Protein AF-A0ABD0PBM8-F1 (afdb_monomer_lite)

Sequence (53 aa):
MFPTIRVSFSGVDPDAKYIVLMDIVPVDNKRYRYAYHRSSWLVAGKADPPLPA

Secondary structure (DSSP, 8-state):
--SPP-----S--TTS----------S-SEEEEEEGGGTEEEEEEEPPPPPP-

Organism: Cirrhinus mrigala (NCBI:txid683832)

Radius of gyration: 18.64 Å; chains: 1; bounding box: 42×28×40 Å

pLDDT: mean 95.36, std 5.14, range [70.62, 98.5]

Structure (mmCIF, N/CA/C/O backbone):
data_AF-A0ABD0PBM8-F1
#
_entry.id   AF-A0ABD0PBM8-F1
#
loop_
_atom_site.group_PDB
_atom_site.id
_atom_site.type_symbol
_atom_site.label_atom_id
_atom_site.label_alt_id
_atom_site.label_comp_id
_atom_site.label_asym_id
_atom_site.label_entity_id
_atom_site.label_seq_id
_atom_site.pdbx_PDB_ins_code
_atom_site.Cartn_x
_atom_site.Cartn_y
_atom_site.Cartn_z
_atom_site.occupancy
_atom_site.B_iso_or_equiv
_atom_site.auth_seq_id
_atom_site.auth_comp_id
_atom_site.auth_asym_id
_atom_site.auth_atom_id
_atom_site.pdbx_PDB_model_num
ATOM 1 N N . MET A 1 1 ? 4.558 3.482 6.620 1.00 91.25 1 MET A N 1
ATOM 2 C CA . MET A 1 1 ? 4.629 3.992 5.231 1.00 91.25 1 MET A CA 1
ATOM 3 C C . MET A 1 1 ? 4.869 5.491 5.270 1.00 91.25 1 MET A C 1
ATOM 5 O O . MET A 1 1 ? 4.440 6.122 6.232 1.00 91.25 1 MET A O 1
ATOM 9 N N . PHE A 1 2 ? 5.569 6.035 4.274 1.00 93.75 2 PHE A N 1
ATOM 10 C CA . PHE A 1 2 ? 5.688 7.476 4.063 1.00 93.75 2 PHE A CA 1
ATOM 11 C C . PHE A 1 2 ? 5.080 7.814 2.690 1.00 93.75 2 PHE A C 1
ATOM 13 O O . PHE A 1 2 ? 5.498 7.205 1.706 1.00 93.75 2 PHE A O 1
ATOM 20 N N . PRO A 1 3 ? 4.110 8.738 2.604 1.00 95.31 3 PRO A N 1
ATOM 21 C CA . PRO A 1 3 ? 3.484 9.441 3.724 1.00 95.31 3 PRO A CA 1
ATOM 22 C C . PRO A 1 3 ? 2.655 8.505 4.624 1.00 95.31 3 PRO A C 1
ATOM 24 O O . PRO A 1 3 ? 2.335 7.371 4.264 1.00 95.31 3 PRO A O 1
ATOM 27 N N . THR A 1 4 ? 2.331 8.976 5.830 1.00 97.31 4 THR A N 1
ATOM 28 C CA . THR A 1 4 ? 1.419 8.272 6.741 1.00 97.31 4 THR A CA 1
ATOM 29 C C . THR A 1 4 ? 0.018 8.219 6.135 1.00 97.31 4 THR A C 1
ATOM 31 O O . THR A 1 4 ? -0.518 9.258 5.752 1.00 97.31 4 THR A O 1
ATOM 34 N N . ILE A 1 5 ? -0.610 7.041 6.118 1.00 96.38 5 ILE A N 1
ATOM 35 C CA . ILE A 1 5 ? -2.043 6.927 5.824 1.00 96.38 5 ILE A CA 1
ATOM 36 C C . ILE A 1 5 ? -2.818 7.448 7.035 1.00 96.38 5 ILE A C 1
ATOM 38 O O . ILE A 1 5 ? -2.653 6.947 8.147 1.00 96.38 5 ILE A O 1
ATOM 42 N N . ARG A 1 6 ? -3.645 8.472 6.821 1.00 96.75 6 ARG A N 1
ATOM 43 C CA . ARG A 1 6 ? -4.543 9.046 7.829 1.00 96.75 6 ARG A CA 1
ATOM 44 C C . ARG A 1 6 ? -5.968 8.934 7.311 1.00 96.75 6 ARG A C 1
ATOM 46 O O . ARG A 1 6 ? -6.232 9.334 6.182 1.00 96.75 6 ARG A O 1
ATOM 53 N N . VAL A 1 7 ? -6.859 8.390 8.130 1.00 97.00 7 VAL A N 1
ATOM 54 C CA . VAL A 1 7 ? -8.256 8.139 7.763 1.00 97.00 7 VAL A CA 1
ATOM 55 C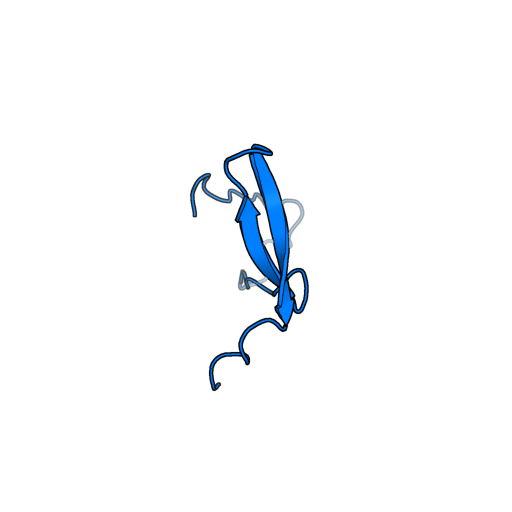 C . VAL A 1 7 ? -9.154 8.674 8.873 1.00 97.00 7 VAL A C 1
ATOM 57 O O . VAL A 1 7 ? -8.776 8.650 10.045 1.00 97.00 7 VAL A O 1
ATOM 60 N N . SER A 1 8 ? -10.332 9.166 8.508 1.00 97.00 8 SER A N 1
ATOM 61 C CA . SER A 1 8 ? -11.364 9.600 9.448 1.00 97.00 8 SER A CA 1
ATOM 62 C C . SER A 1 8 ? -12.675 8.921 9.085 1.00 97.00 8 SER A C 1
ATOM 64 O O . SER A 1 8 ? -12.993 8.780 7.906 1.00 97.00 8 SER A O 1
ATOM 66 N N . PHE A 1 9 ? -13.422 8.505 10.103 1.00 96.56 9 PHE A N 1
ATOM 67 C CA . PHE A 1 9 ? -14.712 7.844 9.957 1.00 96.56 9 PHE A CA 1
ATOM 68 C C . PHE A 1 9 ? -15.788 8.747 10.558 1.00 96.56 9 PHE A C 1
ATOM 70 O O . PHE A 1 9 ? -15.604 9.290 11.647 1.00 96.56 9 PHE A O 1
ATOM 77 N N . SER A 1 1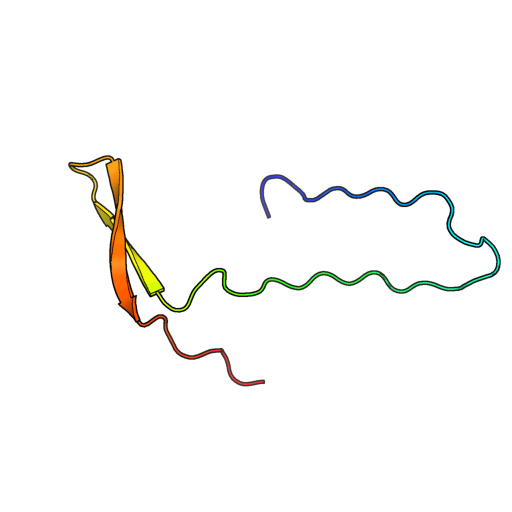0 ? -16.894 8.927 9.845 1.00 97.50 10 SER A N 1
ATOM 78 C CA . SER A 1 10 ? -18.041 9.727 10.276 1.00 97.50 10 SER A CA 1
ATOM 79 C C . SER A 1 10 ? -19.337 8.960 10.021 1.00 97.50 10 SER A C 1
ATOM 81 O O . SER A 1 10 ? -19.377 8.062 9.184 1.00 97.50 10 SER A O 1
ATOM 83 N N . GLY A 1 11 ? -20.391 9.286 10.776 1.00 97.44 11 GLY A N 1
ATOM 84 C CA . GLY A 1 11 ? -21.702 8.639 10.634 1.00 97.44 11 GLY A CA 1
ATOM 85 C C . GLY A 1 11 ? -21.762 7.181 11.107 1.00 97.44 11 GLY A C 1
ATOM 86 O O . GLY A 1 11 ? -22.676 6.465 10.716 1.00 97.44 11 GLY A O 1
ATOM 87 N N . VAL A 1 12 ? -20.801 6.732 11.920 1.00 97.31 12 VAL A N 1
ATOM 88 C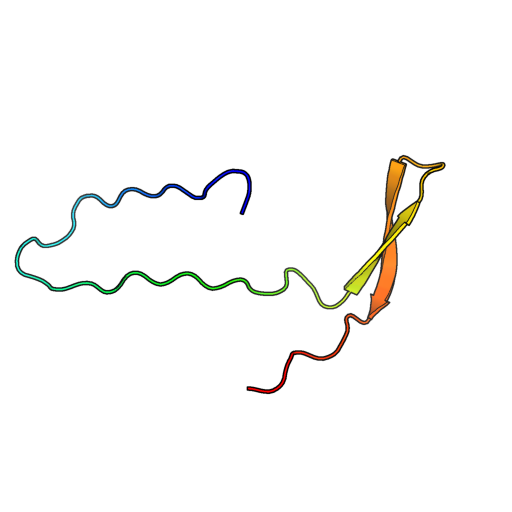 CA . VAL A 1 12 ? -20.840 5.401 12.543 1.00 97.31 12 VAL A CA 1
ATOM 89 C C . VAL A 1 12 ? -21.800 5.386 13.731 1.00 97.31 12 VAL A C 1
ATOM 91 O O . VAL A 1 12 ? -21.953 6.395 14.419 1.00 97.31 12 VAL A O 1
ATOM 94 N N . ASP A 1 13 ? -22.426 4.237 13.976 1.00 97.75 13 ASP A N 1
ATOM 95 C CA . ASP A 1 13 ? -23.267 4.017 15.154 1.00 97.75 13 ASP A CA 1
ATOM 96 C C . ASP A 1 13 ? -22.409 4.081 16.436 1.00 97.75 13 ASP A C 1
ATOM 98 O O . ASP A 1 13 ? -21.458 3.296 16.539 1.00 97.75 13 ASP A O 1
ATOM 102 N N . PRO A 1 14 ? -22.702 4.996 17.385 1.00 96.06 14 PRO A N 1
ATOM 103 C CA . PRO A 1 14 ? -21.935 5.151 18.620 1.00 96.06 14 PRO A CA 1
ATOM 104 C C . PRO A 1 14 ? -22.065 3.968 19.591 1.00 96.06 14 PRO A C 1
ATOM 106 O O . PRO A 1 14 ? -21.180 3.801 20.432 1.00 96.06 14 PRO A O 1
ATOM 109 N N . ASP A 1 15 ? -23.112 3.145 19.478 1.00 97.94 15 ASP A N 1
ATOM 110 C CA . ASP A 1 15 ? -23.363 2.030 20.402 1.00 97.94 15 ASP A CA 1
ATOM 111 C C . ASP A 1 15 ? -22.711 0.711 19.940 1.00 97.94 15 ASP A C 1
ATOM 113 O O . ASP A 1 15 ? -22.708 -0.296 20.659 1.00 97.94 15 ASP A O 1
ATOM 117 N N . ALA A 1 16 ? -22.098 0.709 18.752 1.00 98.31 16 ALA A N 1
ATOM 118 C CA . ALA A 1 16 ? -21.432 -0.449 18.172 1.00 98.31 16 ALA A CA 1
ATOM 119 C C . ALA A 1 16 ? -19.912 -0.462 18.426 1.00 98.31 16 ALA A C 1
ATOM 121 O O . ALA A 1 16 ? -19.251 0.562 18.599 1.00 98.31 16 ALA A O 1
ATOM 122 N N . LYS A 1 17 ? -19.324 -1.665 18.403 1.00 97.38 17 LYS A N 1
ATOM 123 C CA . LYS A 1 17 ? -17.868 -1.868 18.474 1.00 97.38 17 LYS A CA 1
ATOM 124 C C . LYS A 1 17 ? -17.314 -2.157 17.085 1.00 97.38 17 LYS A C 1
ATOM 126 O O . LYS A 1 17 ? -17.831 -3.026 16.388 1.00 97.38 17 LYS A O 1
ATOM 131 N N . TYR A 1 18 ? -16.218 -1.492 16.729 1.00 97.44 18 TYR A N 1
ATOM 132 C CA . TYR A 1 18 ? -15.577 -1.626 15.422 1.00 97.44 18 TYR A CA 1
ATOM 133 C C . TYR A 1 18 ? -14.138 -2.107 15.553 1.00 97.44 18 TYR A C 1
ATOM 135 O O . TYR A 1 18 ? -13.419 -1.733 16.479 1.00 97.44 18 TYR A O 1
ATOM 143 N N . ILE A 1 19 ? -13.708 -2.897 14.575 1.00 97.75 19 ILE A N 1
ATOM 144 C CA . ILE A 1 19 ? -12.306 -3.230 14.346 1.00 97.75 19 ILE A CA 1
ATOM 145 C C . ILE A 1 19 ? -11.924 -2.599 13.008 1.00 97.75 19 ILE A C 1
ATOM 147 O O . ILE A 1 19 ? -12.620 -2.792 12.013 1.00 97.75 19 ILE A O 1
ATOM 151 N N . VAL A 1 20 ? -10.824 -1.849 12.984 1.00 96.00 20 VAL A N 1
ATOM 152 C CA . VAL A 1 20 ? -10.279 -1.253 11.760 1.00 96.00 20 VAL A CA 1
ATOM 153 C C . VAL A 1 20 ? -8.989 -1.980 11.410 1.00 96.00 20 VAL A C 1
ATOM 155 O O . VAL A 1 20 ? -8.067 -2.048 12.220 1.00 96.00 20 VAL A O 1
ATOM 158 N N . LEU A 1 21 ? -8.940 -2.532 10.204 1.00 96.50 21 LEU A N 1
ATOM 159 C CA . LEU A 1 21 ? -7.819 -3.308 9.682 1.00 96.50 21 LEU A CA 1
ATOM 160 C C . LEU A 1 21 ? -7.389 -2.709 8.343 1.00 96.50 21 LEU A C 1
ATOM 162 O O . LEU A 1 21 ? -8.199 -2.125 7.624 1.00 96.50 21 LEU A O 1
ATOM 166 N N . MET A 1 22 ? -6.113 -2.869 8.008 1.00 95.81 22 MET A N 1
ATOM 167 C CA . MET A 1 22 ? -5.557 -2.471 6.720 1.00 95.81 22 MET A CA 1
ATOM 168 C C . MET A 1 22 ? -4.618 -3.570 6.239 1.00 95.81 22 MET A C 1
ATOM 170 O O . MET A 1 22 ? -3.716 -3.968 6.973 1.00 95.81 22 MET A O 1
ATOM 174 N N . ASP A 1 23 ? -4.825 -4.012 5.005 1.00 94.00 23 ASP A N 1
ATOM 175 C CA . ASP A 1 23 ? -3.962 -4.962 4.307 1.00 94.00 23 ASP A CA 1
ATOM 176 C C . ASP A 1 23 ? -3.298 -4.281 3.097 1.00 94.00 23 ASP A C 1
ATOM 178 O O . ASP A 1 23 ? -3.779 -3.255 2.603 1.00 94.00 23 ASP A O 1
ATOM 182 N N . ILE A 1 24 ? -2.180 -4.833 2.630 1.00 93.31 24 ILE A N 1
ATOM 183 C CA . ILE A 1 24 ? -1.442 -4.378 1.451 1.00 93.31 24 ILE A CA 1
ATOM 184 C C . ILE A 1 24 ? -1.419 -5.525 0.441 1.00 93.31 24 ILE A C 1
ATOM 186 O O . ILE A 1 24 ? -0.627 -6.458 0.557 1.00 93.31 24 ILE A O 1
ATOM 190 N N . VAL A 1 25 ? -2.263 -5.426 -0.586 1.00 93.69 25 VAL A N 1
ATOM 191 C CA . VAL A 1 25 ? -2.359 -6.435 -1.649 1.00 93.69 25 VAL A CA 1
ATOM 192 C C . VAL A 1 25 ? -1.515 -6.054 -2.874 1.00 93.69 25 VAL A C 1
ATOM 194 O O . VAL A 1 25 ? -1.360 -4.862 -3.165 1.00 93.69 25 VAL A O 1
ATOM 197 N N . PRO A 1 26 ? -0.970 -7.029 -3.626 1.00 94.56 26 PRO A N 1
ATOM 198 C CA . PRO A 1 26 ? -0.246 -6.745 -4.861 1.00 94.56 26 PRO A CA 1
ATOM 199 C C . PRO A 1 26 ? -1.135 -6.036 -5.888 1.00 94.56 26 PRO A C 1
ATOM 201 O O . PRO A 1 26 ? -2.260 -6.459 -6.142 1.00 94.56 26 PRO A O 1
ATOM 204 N N . VAL A 1 27 ? -0.605 -4.993 -6.533 1.00 96.25 27 VAL A N 1
ATOM 205 C CA . VAL A 1 27 ? -1.290 -4.319 -7.652 1.00 96.25 27 VAL A CA 1
ATOM 206 C C . VAL A 1 27 ? -1.314 -5.216 -8.893 1.00 96.25 27 VAL A C 1
ATOM 208 O O . VAL A 1 27 ? -2.292 -5.225 -9.637 1.00 96.25 27 VAL A O 1
ATOM 211 N N . ASP A 1 28 ? -0.241 -5.980 -9.124 1.00 96.56 28 ASP A N 1
ATOM 212 C CA . ASP A 1 28 ? -0.164 -6.979 -10.183 1.00 96.56 28 ASP A CA 1
ATOM 213 C C . ASP A 1 28 ? 0.830 -8.113 -9.866 1.00 96.56 28 ASP A C 1
ATOM 215 O O . ASP A 1 28 ? 1.472 -8.140 -8.818 1.00 96.56 28 ASP A O 1
ATOM 219 N N . ASN A 1 29 ? 0.940 -9.073 -10.791 1.00 96.56 29 ASN A N 1
ATOM 220 C CA . ASN A 1 29 ? 1.857 -10.213 -10.711 1.00 96.56 29 ASN A CA 1
ATOM 221 C C . ASN A 1 29 ? 3.142 -9.982 -11.534 1.00 96.56 29 ASN A C 1
ATOM 223 O O . ASN A 1 29 ? 3.584 -10.872 -12.274 1.00 96.56 29 ASN A O 1
ATOM 227 N N . LYS A 1 30 ? 3.717 -8.773 -11.482 1.00 97.44 30 LYS A N 1
ATOM 228 C CA . LYS A 1 30 ? 4.937 -8.427 -12.227 1.00 97.44 30 LYS A CA 1
ATOM 229 C C . LYS A 1 30 ? 6.058 -7.988 -11.296 1.00 97.44 30 LYS A C 1
ATOM 231 O O . LYS A 1 30 ? 5.852 -7.275 -10.321 1.00 97.44 30 LYS A O 1
ATOM 236 N N . ARG A 1 31 ? 7.286 -8.358 -11.655 1.00 97.94 31 ARG A N 1
ATOM 237 C CA . ARG A 1 31 ? 8.496 -7.779 -11.068 1.00 97.94 31 ARG A CA 1
ATOM 238 C C . ARG A 1 31 ? 8.958 -6.611 -11.928 1.00 97.94 31 ARG A C 1
ATOM 240 O O . ARG A 1 31 ? 9.114 -6.763 -13.141 1.00 97.94 31 ARG A O 1
ATOM 247 N N . TYR A 1 32 ? 9.221 -5.470 -11.301 1.00 98.00 32 TYR A N 1
ATOM 248 C CA . TYR A 1 32 ? 9.649 -4.248 -11.981 1.00 98.00 32 TYR A CA 1
ATOM 249 C C . TYR A 1 32 ? 11.147 -3.984 -11.793 1.00 98.00 32 TYR A C 1
ATOM 251 O O . TYR A 1 32 ? 11.709 -4.245 -10.731 1.00 98.00 32 TYR A O 1
ATOM 259 N N . ARG A 1 33 ? 11.798 -3.437 -12.825 1.00 98.12 33 ARG A N 1
ATOM 260 C CA . ARG A 1 33 ? 13.180 -2.930 -12.773 1.00 98.12 33 ARG A CA 1
ATOM 261 C C . ARG A 1 33 ? 13.200 -1.462 -13.185 1.00 98.12 33 ARG A C 1
ATOM 263 O O . ARG A 1 33 ? 12.628 -1.103 -14.213 1.00 98.12 33 ARG A O 1
ATOM 270 N N . TYR A 1 34 ? 13.893 -0.627 -12.415 1.00 98.38 34 TYR A N 1
ATOM 271 C CA . TYR A 1 34 ? 14.091 0.777 -12.765 1.00 98.38 34 TYR A CA 1
ATOM 272 C C . TYR A 1 34 ? 15.184 0.930 -13.835 1.00 98.38 34 TYR A C 1
ATOM 274 O O . TYR A 1 34 ? 16.295 0.412 -13.684 1.00 98.38 34 TYR A O 1
ATOM 282 N N . ALA A 1 35 ? 14.874 1.630 -14.927 1.00 98.50 35 ALA A N 1
ATOM 283 C CA . ALA A 1 35 ? 15.796 1.926 -16.019 1.00 98.50 35 ALA A CA 1
ATOM 284 C C . ALA A 1 35 ? 16.277 3.383 -15.932 1.00 98.50 35 ALA A C 1
ATOM 286 O O . ALA A 1 35 ? 15.600 4.295 -16.403 1.00 98.50 35 ALA A O 1
ATOM 287 N N . TYR A 1 36 ? 17.473 3.596 -15.372 1.00 97.94 36 TYR A N 1
ATOM 288 C CA . TYR A 1 36 ? 18.026 4.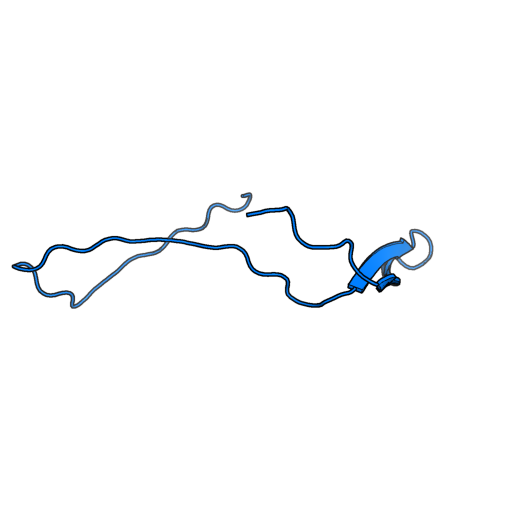933 -15.105 1.00 97.94 36 TYR A CA 1
ATOM 289 C C . TYR A 1 36 ? 18.098 5.846 -16.338 1.00 97.94 36 TYR A C 1
ATOM 291 O O . TYR A 1 36 ? 17.737 7.010 -16.248 1.00 97.94 36 TYR A O 1
ATOM 299 N N . HIS A 1 37 ? 18.483 5.320 -17.506 1.00 97.81 37 HIS A N 1
ATOM 300 C CA . HIS A 1 37 ? 18.595 6.106 -18.745 1.00 97.81 37 HIS A CA 1
ATOM 301 C C . HIS A 1 37 ? 17.247 6.597 -19.307 1.00 97.81 37 HIS A C 1
ATOM 303 O O . HIS A 1 37 ? 17.233 7.454 -20.184 1.00 97.81 37 HIS A O 1
ATOM 309 N N . ARG A 1 38 ? 16.121 6.046 -18.832 1.00 97.00 38 ARG A N 1
ATOM 310 C CA . ARG A 1 38 ? 14.756 6.456 -19.215 1.00 97.00 38 ARG A CA 1
ATOM 311 C C . ARG A 1 38 ? 13.983 7.077 -18.057 1.00 97.00 38 ARG A C 1
ATOM 313 O O . ARG A 1 38 ? 12.838 7.467 -18.251 1.00 97.00 38 ARG A O 1
ATOM 320 N N . SER A 1 39 ? 14.575 7.110 -16.862 1.00 98.31 39 SER A N 1
ATOM 321 C CA . SER A 1 39 ? 13.905 7.485 -15.615 1.00 98.31 39 SER A CA 1
ATOM 322 C C . SER A 1 39 ? 12.528 6.821 -15.457 1.00 98.31 39 SER A C 1
ATOM 324 O O . SER A 1 39 ? 11.545 7.471 -15.112 1.00 98.31 39 SER A O 1
ATOM 326 N N . SER A 1 40 ? 12.442 5.521 -15.767 1.00 98.31 40 SER A N 1
ATOM 327 C CA . SER A 1 40 ? 11.168 4.796 -15.856 1.00 98.31 40 SER A CA 1
ATOM 328 C C . SER A 1 40 ? 11.247 3.378 -15.290 1.00 98.31 40 SER A C 1
ATOM 330 O O . SER A 1 40 ? 12.279 2.713 -15.404 1.00 98.31 40 SER A O 1
ATOM 332 N N . TRP A 1 41 ? 10.126 2.866 -14.780 1.00 98.44 41 TRP A N 1
ATOM 333 C CA . TRP A 1 41 ? 9.962 1.457 -14.410 1.00 98.44 41 TRP A CA 1
ATOM 334 C C . TRP A 1 41 ? 9.582 0.599 -15.622 1.00 98.44 41 TRP A C 1
ATOM 336 O O . TRP A 1 41 ? 8.704 0.972 -16.395 1.00 98.44 41 TRP A O 1
ATOM 346 N N . LEU A 1 42 ? 10.226 -0.560 -15.777 1.00 97.94 42 LEU A N 1
ATOM 347 C CA . LEU A 1 42 ? 9.938 -1.540 -16.829 1.00 97.94 42 LEU A CA 1
ATOM 348 C C . LEU A 1 42 ? 9.587 -2.897 -16.214 1.00 97.94 42 LEU A C 1
ATOM 350 O O . LEU A 1 42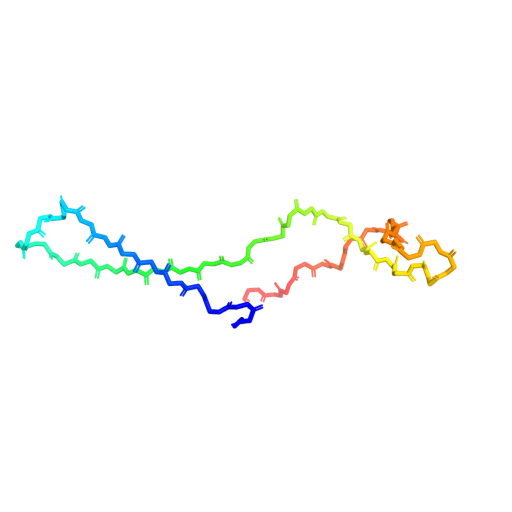 ? 10.121 -3.268 -15.166 1.00 97.94 42 LEU A O 1
ATOM 354 N N . VAL A 1 43 ? 8.730 -3.659 -16.892 1.00 98.06 43 VAL A N 1
ATOM 355 C CA . VAL A 1 43 ? 8.444 -5.051 -16.524 1.00 98.06 43 VAL A CA 1
ATOM 356 C C . VAL A 1 43 ? 9.690 -5.896 -16.779 1.00 98.06 43 VAL A C 1
ATOM 358 O O . VAL A 1 43 ? 10.209 -5.929 -17.892 1.00 98.06 43 VAL A O 1
ATOM 361 N N . ALA A 1 44 ? 10.161 -6.582 -15.742 1.00 97.50 44 ALA A N 1
ATOM 362 C CA . ALA A 1 44 ? 11.349 -7.433 -15.782 1.00 97.50 44 ALA A CA 1
ATOM 363 C C . ALA A 1 44 ? 11.023 -8.933 -15.686 1.00 97.50 44 ALA A C 1
ATOM 365 O O . ALA A 1 44 ? 11.912 -9.760 -15.878 1.00 97.50 44 ALA A O 1
ATOM 366 N N . GLY A 1 45 ? 9.778 -9.297 -15.362 1.00 97.69 45 GLY A N 1
ATOM 367 C CA . GLY A 1 45 ? 9.328 -10.686 -15.279 1.00 97.69 45 GLY A CA 1
ATOM 368 C C . GLY A 1 45 ? 8.072 -10.859 -14.425 1.00 97.69 45 GLY A C 1
ATOM 369 O O . GLY A 1 45 ? 7.386 -9.886 -14.110 1.00 97.69 45 GLY A O 1
ATOM 370 N N . LYS A 1 46 ? 7.792 -12.109 -14.044 1.00 97.69 46 LYS A N 1
ATOM 371 C CA . LYS A 1 46 ? 6.735 -12.476 -13.089 1.00 97.69 46 LYS A CA 1
ATOM 372 C C . LYS A 1 46 ? 7.134 -12.057 -11.667 1.00 97.69 46 LYS A C 1
ATOM 374 O O . LYS A 1 46 ? 8.330 -12.028 -11.371 1.00 97.69 46 LYS A O 1
ATOM 379 N N . ALA A 1 47 ? 6.163 -11.707 -10.824 1.00 96.88 47 ALA A N 1
ATOM 380 C CA . ALA A 1 47 ? 6.430 -11.460 -9.408 1.00 96.88 47 ALA A CA 1
ATOM 381 C C . ALA A 1 47 ? 6.896 -12.742 -8.698 1.00 96.88 47 ALA A C 1
ATOM 383 O O . ALA A 1 47 ? 6.658 -13.860 -9.171 1.00 96.88 47 ALA A O 1
ATOM 384 N N . ASP A 1 48 ? 7.570 -12.558 -7.565 1.00 94.12 48 ASP A N 1
ATOM 385 C CA . ASP A 1 48 ? 7.942 -13.655 -6.678 1.00 94.12 48 ASP A CA 1
ATOM 386 C C . ASP A 1 48 ? 6.672 -14.290 -6.073 1.00 94.12 48 ASP A C 1
ATOM 388 O O . ASP A 1 48 ? 5.631 -13.627 -5.982 1.00 94.12 48 ASP A O 1
ATOM 392 N N . PRO A 1 49 ? 6.703 -15.583 -5.704 1.00 90.94 49 PRO A N 1
ATOM 393 C CA . PRO A 1 49 ? 5.559 -16.218 -5.061 1.00 90.94 49 PRO A CA 1
ATOM 394 C C . P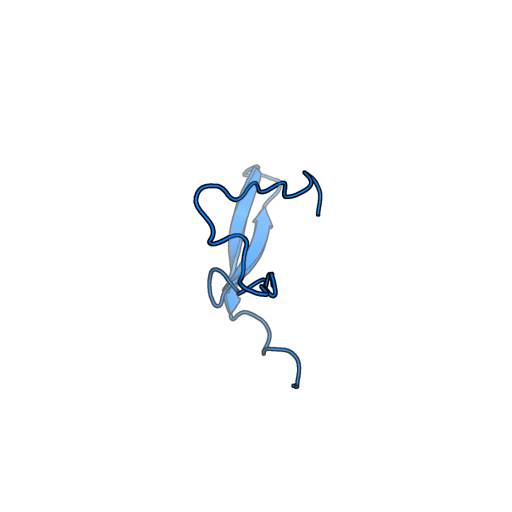RO A 1 49 ? 5.192 -15.490 -3.755 1.00 90.94 49 PRO A C 1
ATOM 396 O O . PRO A 1 49 ? 6.075 -14.932 -3.098 1.00 90.94 49 PRO A O 1
ATOM 399 N N . PRO A 1 50 ? 3.904 -15.497 -3.363 1.00 86.81 50 PRO A N 1
ATOM 400 C CA . PRO A 1 50 ? 3.491 -14.924 -2.088 1.00 86.81 50 PRO A CA 1
ATOM 401 C C . PRO A 1 50 ? 4.226 -15.612 -0.932 1.00 86.81 50 PRO A C 1
ATOM 403 O O . PRO A 1 50 ? 4.591 -16.788 -1.024 1.00 86.81 50 PRO A O 1
ATOM 406 N N . LEU A 1 51 ? 4.434 -14.871 0.160 1.00 82.00 51 LEU A N 1
ATOM 407 C CA . LEU A 1 51 ? 4.976 -15.448 1.387 1.00 82.00 51 LEU A CA 1
ATOM 408 C C . LEU A 1 51 ? 4.046 -16.573 1.883 1.00 82.00 51 LEU A C 1
ATOM 410 O O . LEU A 1 51 ? 2.830 -16.472 1.691 1.00 82.00 51 LEU A O 1
ATOM 414 N N . PRO A 1 52 ? 4.589 -17.638 2.501 1.00 78.06 52 PRO A N 1
ATOM 415 C CA . PRO A 1 52 ? 3.766 -18.646 3.157 1.00 78.06 52 PRO A CA 1
ATOM 416 C C . PRO A 1 52 ? 2.869 -17.991 4.212 1.00 78.06 52 PRO A C 1
ATOM 418 O O . PRO A 1 52 ? 3.298 -17.044 4.874 1.00 78.06 52 PRO A O 1
ATOM 421 N N . ALA A 1 53 ? 1.641 -18.498 4.332 1.00 70.62 53 ALA A N 1
ATOM 422 C CA . ALA A 1 53 ? 0.711 -18.112 5.389 1.00 70.62 53 ALA A CA 1
ATOM 423 C C . ALA A 1 53 ? 1.176 -18.611 6.764 1.00 70.62 53 ALA A C 1
ATOM 425 O O . ALA A 1 53 ? 1.795 -19.702 6.813 1.00 70.62 53 ALA A O 1
#

Foldseek 3Di:
DPPDDDDDDPPDDPVDDDDDDDDDDDPDQFDWDQDPVVRDIDTPGGHDDDDDD

InterPro domains:
  IPR001699 T-box transcription factor [PTHR11267] (1-52)
  IPR008967 p53-like transcription factor, DNA-binding domain superfamily [SSF49417] (1-52)
  IPR036960 T-box superfamily [G3DSA:2.60.40.820] (1-53)
  IPR046360 T-box transcription factor, DNA-binding domain [PF00907] (1-50)
  IPR046360 T-box transcription factor, DNA-binding domain [PS50252] (1-53)